Protein AF-A0A9D2CZZ1-F1 (afdb_monomer_lite)

Secondary structure (DSSP, 8-state):
-------PPPHHHHHHGGG--HHHHHHS-HHHHHHHHHHHSTT--HHHHHHHHHHHHHHTT--HHHHHHHHT---TT-TTTTTT----HHHHHHHHHT---

Structure (mmCIF, N/CA/C/O backbone):
data_AF-A0A9D2CZZ1-F1
#
_entry.id   AF-A0A9D2CZZ1-F1
#
loop_
_atom_site.group_PDB
_atom_site.id
_atom_site.type_symbol
_atom_site.label_atom_id
_atom_site.label_alt_id
_atom_site.label_comp_id
_atom_site.label_asym_id
_atom_site.label_entity_id
_atom_site.label_seq_id
_atom_site.pdbx_PDB_ins_code
_atom_site.Cartn_x
_atom_site.Cartn_y
_atom_site.Cartn_z
_atom_site.occupancy
_atom_site.B_iso_or_equiv
_atom_site.auth_seq_id
_atom_site.auth_comp_id
_atom_site.auth_asym_id
_atom_site.auth_atom_id
_atom_site.pdbx_PDB_model_num
ATOM 1 N N . ASN A 1 1 ? 9.027 21.534 1.712 1.00 51.69 1 ASN A N 1
ATOM 2 C CA . ASN A 1 1 ? 8.503 20.679 2.800 1.00 51.69 1 ASN A CA 1
ATOM 3 C C . ASN A 1 1 ? 8.225 19.284 2.275 1.00 51.69 1 ASN A C 1
ATOM 5 O O . ASN A 1 1 ? 7.375 19.135 1.408 1.00 51.69 1 ASN A O 1
ATOM 9 N N . VAL A 1 2 ? 8.968 18.278 2.741 1.00 65.06 2 VAL A N 1
ATOM 10 C CA . VAL A 1 2 ? 8.693 16.868 2.421 1.00 65.06 2 VAL A CA 1
ATOM 11 C C . VAL A 1 2 ? 7.551 16.401 3.321 1.00 65.06 2 VAL A C 1
ATOM 13 O O . VAL A 1 2 ? 7.676 16.451 4.540 1.00 65.06 2 VAL A O 1
ATOM 16 N N . VAL A 1 3 ? 6.432 15.976 2.733 1.00 69.19 3 VAL A N 1
ATOM 17 C CA . VAL A 1 3 ? 5.307 15.409 3.490 1.00 69.19 3 VAL A CA 1
ATOM 18 C C . VAL A 1 3 ? 5.535 13.909 3.627 1.00 69.19 3 VAL A C 1
ATOM 20 O O . VAL A 1 3 ? 5.385 13.164 2.656 1.00 69.19 3 VAL A O 1
ATOM 23 N N . LEU A 1 4 ? 5.913 13.471 4.828 1.00 74.06 4 LEU A N 1
ATOM 24 C CA . LEU A 1 4 ? 6.014 12.051 5.151 1.00 74.06 4 LEU A CA 1
ATOM 25 C C . LEU A 1 4 ? 4.611 11.449 5.248 1.00 74.06 4 LEU A C 1
ATOM 27 O O . LEU A 1 4 ? 3.725 12.012 5.886 1.00 74.06 4 LEU A O 1
ATOM 31 N N . ARG A 1 5 ? 4.418 10.294 4.612 1.00 78.06 5 ARG A N 1
ATOM 32 C CA . ARG A 1 5 ? 3.177 9.516 4.670 1.00 78.06 5 ARG A CA 1
ATOM 33 C C . ARG A 1 5 ? 3.491 8.115 5.164 1.00 78.06 5 ARG A C 1
ATOM 35 O O . ARG A 1 5 ? 4.567 7.589 4.884 1.00 78.06 5 ARG A O 1
ATOM 42 N N . LYS A 1 6 ? 2.548 7.528 5.891 1.00 84.38 6 LYS A N 1
ATOM 43 C CA . LYS A 1 6 ? 2.636 6.166 6.415 1.00 84.38 6 LYS A CA 1
ATOM 44 C C . LYS A 1 6 ? 1.426 5.375 5.932 1.00 84.38 6 LYS A C 1
ATOM 46 O O . LYS A 1 6 ? 0.335 5.927 5.826 1.00 84.38 6 LYS A O 1
ATOM 51 N N . ILE A 1 7 ? 1.646 4.104 5.620 1.00 90.56 7 ILE A N 1
ATOM 52 C CA . ILE A 1 7 ? 0.609 3.151 5.223 1.00 90.56 7 ILE A CA 1
ATOM 53 C C . ILE A 1 7 ? 0.895 1.862 6.000 1.00 90.56 7 ILE A C 1
ATOM 55 O O . ILE A 1 7 ? 2.021 1.364 5.908 1.00 90.56 7 ILE A O 1
ATOM 59 N N . PRO A 1 8 ? -0.059 1.327 6.778 1.00 93.31 8 PRO A N 1
ATOM 60 C CA . PRO A 1 8 ? 0.135 0.056 7.465 1.00 93.31 8 PRO A CA 1
ATOM 61 C C . PRO A 1 8 ? 0.245 -1.110 6.473 1.00 93.31 8 PRO A C 1
ATOM 63 O O . PRO A 1 8 ? -0.378 -1.100 5.409 1.00 93.31 8 PRO A O 1
ATOM 66 N N . PHE A 1 9 ? 1.001 -2.151 6.829 1.00 94.50 9 PHE A N 1
ATOM 67 C CA . PHE A 1 9 ? 1.009 -3.382 6.039 1.00 94.50 9 PHE A CA 1
ATOM 68 C C . PHE A 1 9 ? -0.306 -4.142 6.208 1.00 94.50 9 PHE A C 1
ATOM 70 O O . PHE A 1 9 ? -0.646 -4.588 7.303 1.00 94.50 9 PHE A O 1
ATOM 77 N N . THR A 1 10 ? -1.015 -4.334 5.099 1.00 96.69 10 THR A N 1
ATOM 78 C CA . THR A 1 10 ? -2.252 -5.117 5.046 1.00 96.69 10 THR A CA 1
ATOM 79 C C . THR A 1 10 ? -1.974 -6.621 5.150 1.00 96.69 10 THR A C 1
ATOM 81 O O . THR A 1 10 ? -0.857 -7.060 4.846 1.00 96.69 10 THR A O 1
ATOM 84 N N . PRO A 1 11 ? -2.981 -7.453 5.481 1.00 96.88 11 PRO A N 1
ATOM 85 C CA . PRO A 1 11 ? -2.860 -8.911 5.428 1.00 96.88 11 PRO A CA 1
ATOM 86 C C . PRO A 1 11 ? -2.313 -9.435 4.095 1.00 96.88 11 PRO A C 1
ATOM 88 O O . PRO A 1 11 ? -1.514 -10.366 4.081 1.00 96.88 11 PRO A O 1
ATOM 91 N N . GLN 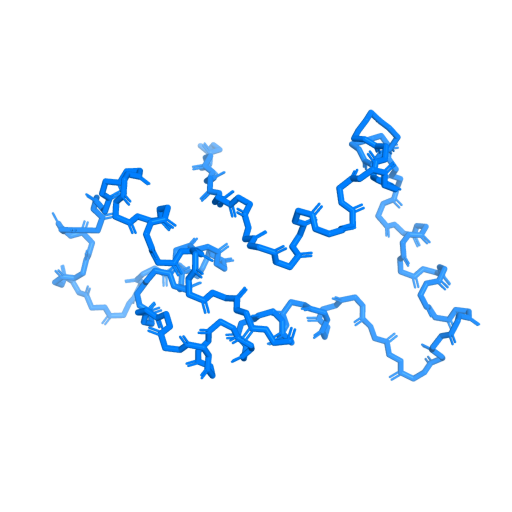A 1 12 ? -2.680 -8.810 2.971 1.00 94.62 12 GLN A N 1
ATOM 92 C CA . GLN A 1 12 ? -2.177 -9.208 1.652 1.00 94.62 12 GLN A CA 1
ATOM 93 C C . GLN A 1 12 ? -0.690 -8.918 1.467 1.00 94.62 12 GLN A C 1
ATOM 95 O O . GLN A 1 12 ? 0.032 -9.763 0.944 1.00 94.62 12 GLN A O 1
ATOM 100 N N . VAL A 1 13 ? -0.200 -7.766 1.939 1.00 94.12 13 VAL A N 1
ATOM 101 C CA . VAL A 1 13 ? 1.240 -7.475 1.884 1.00 94.12 13 VAL A CA 1
ATOM 102 C C . VAL A 1 13 ? 2.015 -8.417 2.803 1.00 94.12 13 VAL A C 1
ATOM 104 O O . VAL A 1 13 ? 3.072 -8.902 2.411 1.00 94.12 13 VAL A O 1
ATOM 107 N N . LYS A 1 14 ? 1.475 -8.754 3.983 1.00 95.00 14 LYS A N 1
ATOM 108 C CA . LYS A 1 14 ? 2.112 -9.704 4.914 1.00 95.00 14 LYS A CA 1
ATOM 109 C C . LYS A 1 14 ? 2.399 -11.065 4.254 1.00 95.00 14 LYS A C 1
ATOM 111 O O . LYS A 1 14 ? 3.450 -11.638 4.519 1.00 95.00 14 LYS A O 1
ATOM 116 N N . LYS A 1 15 ? 1.536 -11.546 3.345 1.00 94.81 15 LYS A N 1
ATOM 117 C CA . LYS A 1 15 ? 1.748 -12.803 2.590 1.00 94.81 15 LYS A CA 1
ATOM 118 C C . LYS A 1 15 ? 2.973 -12.764 1.672 1.00 94.81 15 LYS A C 1
ATOM 120 O O . LYS A 1 15 ? 3.590 -13.799 1.440 1.00 94.81 15 LYS A O 1
ATOM 125 N N . VAL A 1 16 ? 3.308 -11.591 1.134 1.00 93.50 16 VAL A N 1
ATOM 126 C CA . VAL A 1 16 ? 4.431 -11.420 0.197 1.00 93.50 16 VAL A CA 1
ATOM 127 C C . VAL A 1 16 ? 5.666 -10.790 0.838 1.00 93.50 16 VAL A C 1
ATOM 129 O O . VAL A 1 16 ? 6.718 -10.742 0.208 1.00 93.50 16 VAL A O 1
ATOM 132 N N . LEU A 1 17 ? 5.562 -10.346 2.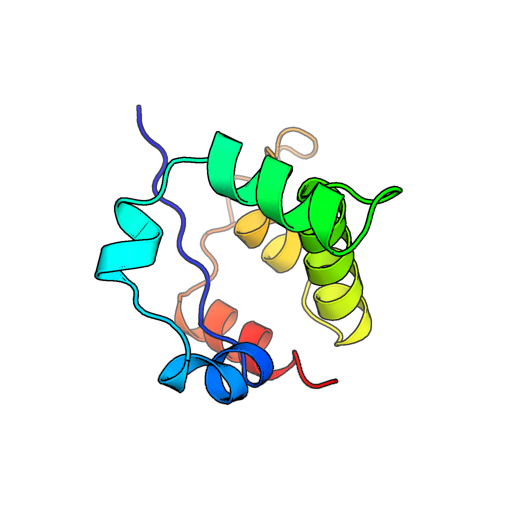093 1.00 93.88 17 LEU A N 1
ATOM 133 C CA . LEU A 1 17 ? 6.626 -9.684 2.845 1.00 93.88 17 LEU A CA 1
ATOM 134 C C . LEU A 1 17 ? 7.959 -10.457 2.852 1.00 93.88 17 LEU A C 1
ATOM 136 O O . LEU A 1 17 ? 8.985 -9.808 2.655 1.00 93.88 17 LEU A O 1
ATOM 140 N N . PRO A 1 18 ? 7.988 -11.804 2.977 1.00 95.56 18 PRO A N 1
ATOM 141 C CA . PRO A 1 18 ? 9.242 -12.562 2.924 1.00 95.56 18 PRO A CA 1
ATOM 142 C C . PRO A 1 18 ? 9.991 -12.459 1.587 1.00 95.56 18 PRO A C 1
ATOM 144 O O . PRO A 1 18 ? 11.182 -12.745 1.531 1.00 95.56 18 PRO A O 1
ATOM 147 N N . PHE A 1 19 ? 9.310 -12.060 0.509 1.00 94.62 19 P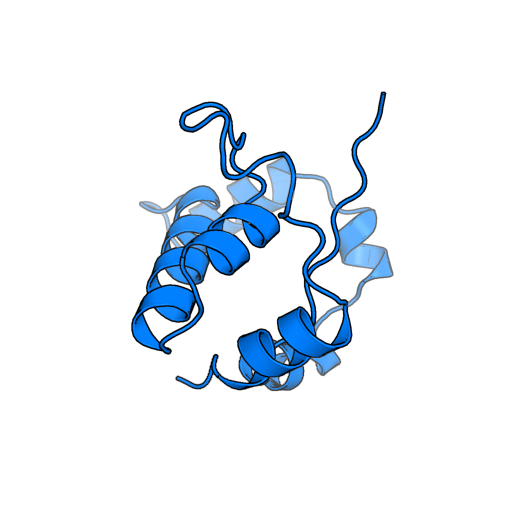HE A N 1
ATOM 148 C CA . PHE A 1 19 ? 9.901 -11.907 -0.823 1.00 94.62 19 PHE A CA 1
ATOM 149 C C . PHE A 1 19 ? 10.353 -10.470 -1.116 1.00 94.62 19 PHE A C 1
ATOM 151 O O . PHE A 1 19 ? 10.869 -10.199 -2.203 1.00 94.62 19 PHE A O 1
ATOM 158 N N . ILE A 1 20 ? 10.144 -9.534 -0.184 1.00 93.56 20 ILE A N 1
ATOM 159 C CA . ILE A 1 20 ? 10.489 -8.124 -0.360 1.00 93.56 20 ILE A CA 1
ATOM 160 C C . ILE A 1 20 ? 11.844 -7.848 0.289 1.00 93.56 20 ILE A C 1
ATOM 162 O O . ILE A 1 20 ? 11.981 -7.823 1.509 1.00 93.56 20 ILE A O 1
ATOM 166 N N . ASP A 1 21 ? 12.837 -7.554 -0.545 1.00 95.50 21 ASP A N 1
ATOM 167 C CA . ASP A 1 21 ? 14.098 -6.957 -0.109 1.00 95.50 21 ASP A CA 1
ATOM 168 C C . ASP A 1 21 ? 13.946 -5.428 -0.080 1.00 95.50 21 ASP A C 1
ATOM 170 O O . ASP A 1 21 ? 13.965 -4.763 -1.122 1.00 95.50 21 ASP A O 1
ATOM 174 N N . PHE A 1 22 ? 13.746 -4.871 1.117 1.00 93.25 22 PHE A N 1
ATOM 175 C CA . PHE A 1 22 ? 13.517 -3.437 1.309 1.00 93.25 22 PHE A CA 1
ATOM 176 C C . PHE A 1 22 ? 14.739 -2.578 0.981 1.00 93.25 22 PHE A C 1
ATOM 178 O O . PHE A 1 22 ? 14.579 -1.489 0.424 1.00 93.25 22 PHE A O 1
ATOM 185 N N . GLU A 1 23 ? 15.946 -3.065 1.272 1.00 94.94 23 GLU A N 1
ATOM 186 C CA . GLU A 1 23 ? 17.178 -2.343 0.955 1.00 94.94 23 GLU A CA 1
ATOM 187 C C . GLU A 1 23 ? 17.351 -2.251 -0.557 1.00 94.94 23 GLU A C 1
ATOM 189 O O . GLU A 1 23 ? 17.574 -1.171 -1.113 1.00 94.94 23 GLU A O 1
ATOM 194 N N . LYS A 1 24 ? 17.139 -3.359 -1.266 1.00 94.00 24 LYS A N 1
ATOM 195 C CA . LYS A 1 24 ? 17.171 -3.352 -2.726 1.00 94.00 24 LYS A CA 1
ATOM 196 C C . LYS A 1 24 ? 16.045 -2.511 -3.316 1.00 94.00 24 LYS A C 1
ATOM 198 O O . LYS A 1 24 ? 16.292 -1.758 -4.258 1.00 94.00 24 LYS A O 1
ATOM 203 N N . ALA A 1 25 ? 14.831 -2.588 -2.772 1.00 91.94 25 ALA A N 1
ATOM 204 C CA . ALA A 1 25 ? 13.693 -1.802 -3.244 1.00 91.94 25 ALA A CA 1
ATOM 205 C C . ALA A 1 25 ? 13.959 -0.292 -3.138 1.00 91.94 25 ALA A C 1
ATOM 207 O O . ALA A 1 25 ? 13.727 0.436 -4.103 1.00 91.94 25 ALA A O 1
ATOM 208 N N . LYS A 1 26 ? 14.515 0.170 -2.011 1.00 91.62 26 LYS A N 1
ATOM 209 C CA . LYS A 1 26 ? 14.849 1.583 -1.774 1.00 91.62 26 LYS A CA 1
ATOM 210 C C . LYS A 1 26 ? 15.897 2.119 -2.752 1.00 91.62 26 LYS A C 1
ATOM 212 O O . LYS A 1 26 ? 15.820 3.275 -3.155 1.00 91.62 26 LYS A O 1
ATOM 217 N N . ASN A 1 27 ? 16.852 1.278 -3.144 1.00 94.12 27 ASN A N 1
ATOM 218 C CA . ASN A 1 27 ? 17.959 1.649 -4.028 1.00 94.12 27 ASN A CA 1
ATOM 219 C C . ASN A 1 27 ? 17.688 1.350 -5.518 1.00 94.12 27 ASN A C 1
ATOM 221 O O . ASN A 1 2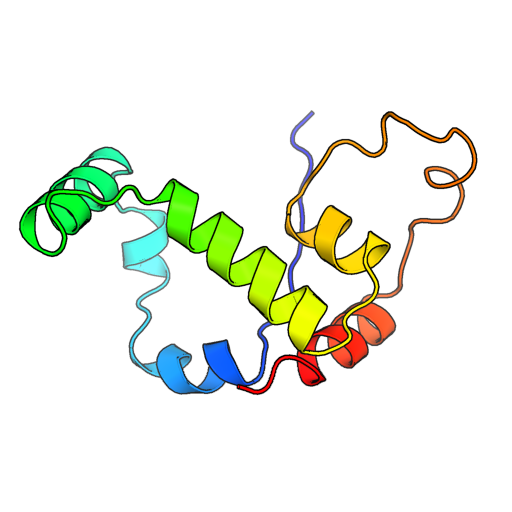7 ? 18.536 1.610 -6.372 1.00 94.12 27 ASN A O 1
ATOM 225 N N . THR A 1 28 ? 16.522 0.794 -5.862 1.00 93.81 28 THR A N 1
ATOM 226 C CA . THR A 1 28 ? 16.189 0.436 -7.246 1.00 93.81 28 THR A CA 1
ATOM 227 C C . THR A 1 28 ? 15.807 1.670 -8.066 1.00 93.81 28 THR A C 1
ATOM 229 O O . THR A 1 28 ? 14.956 2.466 -7.677 1.00 93.81 28 THR A O 1
ATOM 232 N N . ASN A 1 29 ? 16.378 1.795 -9.268 1.00 93.12 29 ASN A N 1
ATOM 233 C CA . ASN A 1 29 ? 15.997 2.836 -10.221 1.00 93.12 29 ASN A CA 1
ATOM 234 C C . ASN A 1 29 ? 14.547 2.637 -10.712 1.00 93.12 29 ASN A C 1
ATOM 236 O O . ASN A 1 29 ? 14.190 1.572 -11.221 1.00 93.12 29 ASN A O 1
ATOM 240 N N . LEU A 1 30 ? 13.722 3.684 -10.625 1.00 89.12 30 LEU A N 1
ATOM 241 C CA . LEU A 1 30 ? 12.314 3.663 -11.041 1.00 89.12 30 LEU A CA 1
ATOM 242 C C . LEU A 1 30 ? 12.120 3.285 -12.522 1.00 89.12 30 LEU A C 1
ATOM 244 O O . LEU A 1 30 ? 11.168 2.578 -12.862 1.00 89.12 30 LEU A O 1
ATOM 248 N N . ASN A 1 31 ? 13.045 3.674 -13.404 1.00 92.12 31 ASN A N 1
ATOM 249 C CA . ASN A 1 31 ? 12.997 3.302 -14.821 1.00 92.12 31 ASN A CA 1
ATOM 250 C C . ASN A 1 31 ? 13.140 1.787 -15.012 1.00 92.12 31 ASN A C 1
ATOM 252 O O . ASN A 1 31 ? 12.525 1.215 -15.917 1.00 92.12 31 ASN A O 1
ATOM 256 N N . THR A 1 32 ? 13.898 1.119 -14.138 1.00 92.94 32 THR A N 1
ATOM 257 C CA . THR A 1 32 ? 14.046 -0.340 -14.150 1.00 92.94 32 THR A CA 1
ATOM 258 C C . THR A 1 32 ? 12.726 -1.026 -13.822 1.00 92.94 32 THR A C 1
ATOM 260 O O . THR A 1 32 ? 12.392 -2.010 -14.480 1.00 92.94 32 THR A O 1
ATOM 263 N N . ILE A 1 33 ? 11.946 -0.494 -12.874 1.00 91.81 33 ILE A N 1
ATOM 264 C CA . ILE A 1 33 ? 10.622 -1.030 -12.517 1.00 91.81 33 ILE A CA 1
ATOM 265 C C . ILE A 1 33 ? 9.683 -0.948 -13.724 1.00 91.81 33 ILE A C 1
ATOM 267 O O . ILE A 1 33 ? 9.109 -1.957 -14.128 1.00 91.81 33 ILE A O 1
ATOM 271 N N . SER A 1 34 ? 9.587 0.229 -14.353 1.00 91.62 34 SER A N 1
ATOM 272 C CA . SER A 1 34 ? 8.745 0.437 -15.540 1.00 91.62 34 SER A CA 1
ATOM 273 C C . SER A 1 34 ? 9.159 -0.467 -16.707 1.00 91.62 34 SER A C 1
ATOM 275 O O . SER A 1 34 ? 8.327 -1.148 -17.306 1.00 91.62 34 SER A O 1
ATOM 277 N N . THR A 1 35 ? 10.462 -0.551 -16.985 1.00 94.38 35 THR A N 1
ATOM 278 C CA . THR A 1 35 ? 10.996 -1.377 -18.078 1.00 94.38 35 THR A CA 1
ATOM 279 C C . THR A 1 35 ? 10.781 -2.867 -17.821 1.00 94.38 35 THR A C 1
ATOM 281 O O . THR A 1 35 ? 10.413 -3.603 -18.735 1.00 94.38 35 THR A O 1
ATOM 284 N N . ARG A 1 36 ? 10.991 -3.341 -16.585 1.00 94.19 36 ARG A N 1
ATOM 285 C CA . ARG A 1 36 ? 10.725 -4.739 -16.223 1.00 94.19 36 ARG A CA 1
ATOM 286 C C . ARG A 1 36 ? 9.246 -5.073 -16.313 1.00 94.19 36 ARG A C 1
ATOM 288 O O . ARG A 1 36 ? 8.927 -6.123 -16.859 1.00 94.19 36 ARG A O 1
ATOM 295 N N . MET A 1 37 ? 8.368 -4.184 -15.852 1.00 94.38 37 MET A N 1
ATOM 296 C CA . MET A 1 37 ? 6.928 -4.391 -15.964 1.00 94.38 37 MET A CA 1
ATOM 297 C C . MET A 1 37 ? 6.491 -4.490 -17.425 1.00 94.38 37 MET A C 1
ATOM 299 O O . MET A 1 37 ? 5.844 -5.469 -17.761 1.00 94.38 37 MET A O 1
ATOM 303 N N . LYS A 1 38 ? 6.939 -3.590 -18.311 1.00 94.25 38 LYS A N 1
ATOM 304 C CA . LYS A 1 38 ? 6.654 -3.680 -19.756 1.00 94.25 38 LYS A CA 1
ATOM 305 C C . LYS A 1 38 ? 7.148 -4.980 -20.396 1.00 94.25 38 LYS A C 1
ATOM 307 O O . LYS A 1 38 ? 6.531 -5.489 -21.317 1.00 94.25 38 LYS A O 1
ATOM 312 N N . ARG A 1 39 ? 8.262 -5.548 -19.929 1.00 95.31 39 ARG A N 1
ATOM 313 C CA . ARG A 1 39 ? 8.746 -6.842 -20.450 1.00 95.31 39 ARG A CA 1
ATOM 314 C C . ARG A 1 39 ? 7.856 -8.017 -20.039 1.00 95.31 39 ARG A C 1
ATOM 316 O O . ARG A 1 39 ? 7.771 -8.979 -20.788 1.00 95.31 39 ARG A O 1
ATOM 323 N N . LEU A 1 40 ? 7.249 -7.958 -18.854 1.00 95.12 40 LEU A N 1
ATOM 324 C CA . LEU A 1 40 ? 6.374 -9.015 -18.330 1.00 95.12 40 LEU A CA 1
ATOM 325 C C . LEU A 1 40 ? 4.910 -8.824 -18.759 1.00 95.12 40 LEU A C 1
ATOM 327 O O . LEU A 1 40 ? 4.195 -9.796 -18.963 1.00 95.12 40 LEU A O 1
ATOM 331 N N . LEU A 1 41 ? 4.479 -7.568 -18.878 1.00 94.94 41 LEU A N 1
ATOM 332 C CA . LEU A 1 41 ? 3.123 -7.112 -19.168 1.00 94.94 41 LEU A CA 1
ATOM 333 C C . LEU A 1 41 ? 3.205 -5.937 -20.170 1.00 94.94 41 LEU A C 1
ATOM 335 O O . LEU A 1 41 ? 3.176 -4.778 -19.748 1.00 94.94 41 LEU A O 1
ATOM 339 N N . PRO A 1 42 ? 3.343 -6.208 -21.483 1.00 94.06 42 PRO A N 1
ATOM 340 C CA . PRO A 1 42 ? 3.636 -5.193 -22.508 1.00 94.06 42 PRO A CA 1
ATOM 341 C C . PRO A 1 42 ? 2.674 -4.006 -22.541 1.00 94.06 42 PRO A C 1
ATOM 343 O O . PRO A 1 42 ? 3.111 -2.860 -22.623 1.00 94.06 42 PRO A O 1
ATOM 346 N N . GLU A 1 43 ? 1.384 -4.286 -22.372 1.00 94.81 43 GLU A N 1
ATOM 347 C CA . GLU A 1 43 ? 0.303 -3.298 -22.457 1.00 94.81 43 GLU A CA 1
ATOM 348 C C . GLU A 1 43 ? -0.025 -2.634 -21.112 1.00 94.81 43 GLU A C 1
ATOM 350 O O . GLU A 1 43 ? -1.083 -2.026 -20.965 1.00 94.81 43 GLU A O 1
ATOM 355 N N . ARG A 1 44 ? 0.823 -2.807 -20.087 1.00 93.50 44 ARG A N 1
ATOM 356 C CA . ARG A 1 44 ? 0.536 -2.351 -18.720 1.00 93.50 44 ARG A CA 1
ATOM 357 C C . ARG A 1 44 ? 1.608 -1.429 -18.164 1.00 93.50 44 ARG A C 1
ATOM 359 O O . ARG A 1 44 ? 2.798 -1.535 -18.470 1.00 93.50 44 ARG A O 1
ATOM 366 N N . HIS A 1 45 ? 1.185 -0.549 -17.262 1.00 91.12 45 HIS A N 1
ATOM 367 C CA . HIS A 1 45 ? 2.044 0.430 -16.606 1.00 91.12 45 HIS A CA 1
ATOM 368 C C . HIS A 1 45 ? 2.008 0.325 -15.076 1.00 91.12 45 HIS A C 1
ATOM 370 O O . HIS A 1 45 ? 0.961 0.026 -14.501 1.00 91.12 45 HIS A O 1
ATOM 376 N N . PRO A 1 46 ? 3.110 0.669 -14.373 1.00 91.75 46 PRO A N 1
ATOM 377 C CA . PRO A 1 46 ? 3.154 0.622 -12.906 1.00 91.75 46 PRO A CA 1
ATOM 378 C C . PRO A 1 46 ? 2.044 1.417 -12.208 1.00 91.75 46 PRO A C 1
ATOM 380 O O . PRO A 1 46 ? 1.602 1.037 -11.127 1.00 91.75 46 PRO A O 1
ATOM 383 N N . HIS A 1 47 ? 1.554 2.495 -12.828 1.00 90.81 47 HIS A N 1
ATOM 384 C CA . HIS A 1 47 ? 0.451 3.294 -12.292 1.00 90.81 47 HIS A CA 1
ATOM 385 C C . HIS A 1 47 ? -0.851 2.487 -12.113 1.00 90.81 47 HIS A C 1
ATOM 387 O O . HIS A 1 47 ? -1.627 2.747 -11.196 1.00 90.81 47 HIS A O 1
ATOM 393 N N . GLU A 1 48 ? -1.079 1.454 -12.924 1.00 93.19 48 GLU A N 1
ATOM 394 C CA . GLU A 1 48 ? -2.255 0.585 -12.799 1.00 93.19 48 GLU A CA 1
ATOM 395 C C . GLU A 1 48 ? -2.228 -0.263 -11.523 1.00 93.19 48 GLU A C 1
ATOM 397 O O . GLU A 1 48 ? -3.281 -0.571 -10.963 1.00 93.19 48 GLU A O 1
ATOM 402 N N . LEU A 1 49 ? -1.039 -0.582 -10.998 1.00 93.12 49 LEU A N 1
ATOM 403 C CA . LEU A 1 49 ? -0.907 -1.278 -9.714 1.00 93.12 49 LEU A CA 1
ATOM 404 C C . LEU A 1 49 ? -1.453 -0.417 -8.571 1.00 93.12 49 LEU A C 1
ATOM 406 O O . LEU A 1 49 ? -2.123 -0.919 -7.671 1.00 93.12 49 LEU A O 1
ATOM 410 N N . ARG A 1 50 ? -1.233 0.900 -8.639 1.00 92.56 50 ARG A N 1
ATOM 411 C CA . ARG A 1 50 ? -1.791 1.859 -7.681 1.00 92.56 50 ARG A CA 1
ATOM 412 C C . ARG A 1 50 ? -3.315 1.945 -7.788 1.00 92.56 50 ARG A C 1
ATOM 414 O O . ARG A 1 50 ? -3.981 1.960 -6.756 1.00 92.56 50 ARG A O 1
ATOM 421 N N . HIS A 1 51 ? -3.872 1.977 -9.000 1.00 94.06 51 HIS A N 1
ATOM 422 C CA . HIS A 1 51 ? -5.328 1.919 -9.185 1.00 94.06 51 HIS A CA 1
ATOM 423 C C . HIS A 1 51 ? -5.917 0.637 -8.609 1.00 94.06 51 HIS A C 1
ATOM 425 O O . HIS A 1 51 ? -6.889 0.693 -7.864 1.00 94.06 51 HIS A O 1
ATOM 431 N N . THR A 1 52 ? -5.280 -0.497 -8.894 1.00 94.81 52 THR A N 1
ATOM 432 C CA . THR A 1 52 ? -5.690 -1.800 -8.371 1.00 94.81 52 THR A CA 1
ATOM 433 C C . THR A 1 52 ? -5.677 -1.800 -6.846 1.00 94.81 52 THR A C 1
ATOM 435 O O . THR A 1 52 ? -6.661 -2.196 -6.236 1.00 94.81 52 THR A O 1
ATOM 438 N N . PHE A 1 53 ? -4.614 -1.289 -6.218 1.00 95.06 53 PHE A N 1
ATOM 439 C CA . PHE A 1 53 ? -4.544 -1.146 -4.763 1.00 95.06 53 PHE A CA 1
ATOM 440 C C . PHE A 1 53 ? -5.714 -0.321 -4.206 1.00 95.06 53 PHE A C 1
ATOM 442 O O . PHE A 1 53 ? -6.406 -0.777 -3.300 1.00 95.06 53 PHE A O 1
ATOM 449 N N . ILE A 1 54 ? -5.984 0.853 -4.786 1.00 95.06 54 ILE A N 1
ATOM 450 C CA . ILE A 1 54 ? -7.088 1.731 -4.367 1.00 95.06 54 ILE A CA 1
ATOM 451 C C . ILE A 1 54 ? -8.442 1.022 -4.499 1.00 95.06 54 ILE A C 1
ATOM 453 O O . ILE A 1 54 ? -9.235 1.052 -3.557 1.00 95.06 54 ILE A O 1
ATOM 457 N N . SER A 1 55 ? -8.708 0.384 -5.641 1.00 96.25 55 SER A N 1
ATOM 458 C CA . SER A 1 55 ? -9.960 -0.340 -5.878 1.00 96.25 55 SER A CA 1
ATOM 459 C C . SER A 1 55 ? -10.122 -1.498 -4.900 1.00 96.25 55 SER A C 1
ATOM 461 O O . SER A 1 55 ? -11.157 -1.587 -4.251 1.00 96.25 55 SER A O 1
ATOM 463 N N . ARG A 1 56 ? -9.078 -2.312 -4.689 1.00 97.50 56 ARG A N 1
ATOM 464 C CA . ARG A 1 56 ? -9.111 -3.425 -3.728 1.00 97.50 56 ARG A CA 1
ATOM 465 C C . ARG A 1 56 ? -9.361 -2.957 -2.300 1.00 97.50 56 ARG A C 1
ATOM 467 O O . ARG A 1 56 ? -10.159 -3.575 -1.605 1.00 97.50 56 ARG A O 1
ATOM 474 N N . CYS A 1 57 ? -8.741 -1.863 -1.857 1.00 96.69 57 CYS A N 1
ATOM 475 C CA . CYS A 1 57 ? -9.030 -1.310 -0.532 1.00 96.69 57 CYS A CA 1
ATOM 476 C C . CYS A 1 57 ? -10.501 -0.892 -0.401 1.00 96.69 57 CYS A C 1
ATOM 478 O O . CYS A 1 57 ? -11.135 -1.207 0.603 1.00 96.69 57 CYS A O 1
ATOM 480 N N . LYS A 1 58 ? -11.063 -0.230 -1.419 1.00 95.69 58 LYS A N 1
ATOM 481 C CA . LYS A 1 58 ? -12.482 0.157 -1.423 1.00 95.69 58 LYS A CA 1
ATOM 482 C C . LYS A 1 58 ? -13.418 -1.053 -1.448 1.00 95.69 58 LYS A C 1
ATOM 484 O O . LYS A 1 58 ? -14.368 -1.087 -0.676 1.00 95.69 58 LYS A O 1
ATOM 489 N N . GLU A 1 59 ? -13.129 -2.051 -2.281 1.00 97.44 59 GLU A N 1
ATOM 490 C CA . GLU A 1 59 ? -13.876 -3.317 -2.353 1.00 97.44 59 GLU A CA 1
ATOM 491 C C . GLU A 1 59 ? -13.863 -4.066 -1.012 1.00 97.44 59 GLU A C 1
ATOM 493 O O . GLU A 1 59 ? -14.861 -4.670 -0.635 1.00 97.44 59 GLU A O 1
ATOM 498 N N . CYS A 1 60 ? -12.766 -3.969 -0.255 1.00 97.69 60 CYS A N 1
ATOM 499 C CA . CYS A 1 60 ? -12.641 -4.535 1.089 1.00 97.69 60 CYS A CA 1
ATOM 500 C C . CYS A 1 60 ? -13.305 -3.682 2.194 1.00 97.69 60 CYS A C 1
ATOM 502 O O . CYS A 1 60 ? -13.169 -3.994 3.375 1.00 97.69 60 CYS A O 1
ATOM 504 N N . GLY A 1 61 ? -13.992 -2.586 1.855 1.00 96.56 61 GLY A N 1
ATOM 505 C CA . GLY A 1 61 ? -14.707 -1.754 2.829 1.00 96.56 61 GLY A CA 1
ATOM 506 C C . GLY A 1 61 ? -13.818 -0.830 3.670 1.00 96.56 61 GLY A C 1
ATOM 507 O O . GLY A 1 61 ? -14.200 -0.445 4.782 1.00 96.56 61 GLY A O 1
ATOM 508 N N . VAL A 1 62 ? -12.632 -0.474 3.168 1.00 96.12 62 VAL A N 1
ATOM 509 C CA . VAL A 1 62 ? -11.796 0.572 3.774 1.00 96.12 62 VAL A CA 1
ATOM 510 C C . VAL A 1 62 ? -12.438 1.942 3.547 1.00 96.12 62 VAL A C 1
ATOM 512 O O . VAL A 1 62 ? -12.874 2.250 2.434 1.00 96.12 62 VAL A O 1
ATOM 515 N N . ALA A 1 63 ? -12.464 2.785 4.582 1.00 93.56 63 ALA A N 1
ATOM 516 C CA . ALA A 1 63 ? -12.985 4.148 4.488 1.00 93.56 63 ALA A CA 1
ATOM 517 C C . ALA A 1 63 ? -12.303 4.943 3.355 1.00 93.56 63 ALA A C 1
ATOM 519 O O . ALA A 1 63 ? -11.074 4.949 3.228 1.00 93.56 63 ALA A O 1
ATOM 520 N N . SER A 1 64 ? -13.087 5.641 2.527 1.00 90.19 64 SER A N 1
ATOM 521 C CA . SER A 1 64 ? -12.573 6.327 1.326 1.00 90.19 64 SER A CA 1
ATOM 522 C C . SER A 1 64 ? -11.569 7.436 1.655 1.00 90.19 64 SER A C 1
ATOM 524 O O . SER A 1 64 ? -10.636 7.690 0.886 1.00 90.19 64 SER A O 1
ATOM 526 N N . GLU A 1 65 ? -11.726 8.067 2.8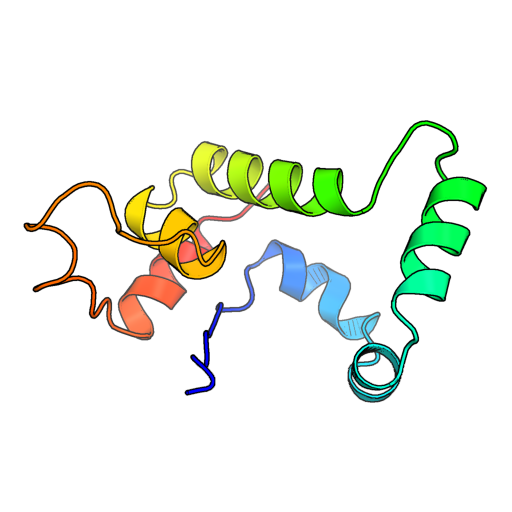12 1.00 87.88 65 GLU A N 1
ATOM 527 C CA . GLU A 1 65 ? -10.833 9.071 3.375 1.00 87.88 65 GLU A CA 1
ATOM 528 C C . GLU A 1 65 ? -9.473 8.452 3.720 1.00 87.88 65 GLU A C 1
ATOM 530 O O . GLU A 1 65 ? -8.433 8.998 3.352 1.00 87.88 65 GLU A O 1
ATOM 535 N N . VAL A 1 66 ? -9.470 7.265 4.335 1.00 90.94 66 VAL A N 1
ATOM 536 C CA . VAL A 1 66 ? -8.250 6.511 4.663 1.00 90.94 66 VAL A CA 1
ATOM 537 C C . VAL A 1 66 ? -7.539 6.043 3.396 1.00 90.94 66 VAL A C 1
ATOM 539 O O . VAL A 1 66 ? -6.335 6.258 3.253 1.00 90.94 66 VAL A O 1
ATOM 542 N N . VAL A 1 67 ? -8.281 5.512 2.417 1.00 91.94 67 VAL A N 1
ATOM 543 C CA . VAL A 1 67 ? -7.728 5.172 1.094 1.00 91.94 67 VAL A CA 1
ATOM 544 C C . VAL A 1 67 ? -7.092 6.398 0.432 1.00 91.94 67 VAL A C 1
ATOM 546 O O . VAL A 1 67 ? -6.021 6.289 -0.164 1.00 91.94 67 VAL A O 1
ATOM 549 N N . SER A 1 68 ? -7.710 7.576 0.545 1.00 88.38 68 SER A N 1
ATOM 550 C CA . SER A 1 68 ? -7.180 8.819 -0.032 1.00 88.38 68 SER A CA 1
ATOM 551 C C . SER A 1 68 ? -5.904 9.292 0.665 1.00 88.38 68 SER A C 1
ATOM 553 O O . SER A 1 68 ? -4.980 9.746 -0.016 1.00 88.38 68 SER A O 1
ATOM 555 N N . ILE A 1 69 ? -5.810 9.126 1.989 1.00 87.75 69 ILE A N 1
ATOM 556 C CA . ILE A 1 69 ? -4.593 9.393 2.768 1.00 87.75 69 ILE A CA 1
ATOM 557 C C . ILE A 1 69 ? -3.458 8.463 2.328 1.00 87.75 69 ILE A C 1
ATOM 559 O O . ILE A 1 69 ? -2.363 8.948 2.033 1.00 87.75 69 ILE A O 1
ATOM 563 N N . TRP A 1 70 ? -3.715 7.156 2.207 1.00 90.69 70 TRP A N 1
ATOM 564 C CA . TRP A 1 70 ? -2.713 6.182 1.756 1.00 90.69 70 TRP A CA 1
ATOM 565 C C . TRP A 1 70 ? -2.293 6.401 0.306 1.00 90.69 70 TRP A C 1
ATOM 567 O O . TRP A 1 70 ? -1.112 6.332 -0.027 1.00 90.69 70 TRP A O 1
ATOM 577 N N . ALA A 1 71 ? -3.244 6.731 -0.565 1.00 88.81 71 ALA A N 1
ATOM 578 C CA . ALA A 1 71 ? -2.945 7.146 -1.923 1.00 88.81 71 ALA A CA 1
ATOM 579 C C . ALA A 1 71 ? -2.126 8.454 -1.919 1.00 88.81 71 ALA A C 1
ATOM 581 O O . ALA A 1 71 ? -1.298 8.678 -2.798 1.00 88.81 71 ALA A O 1
ATOM 582 N N . GLY A 1 72 ? -2.289 9.324 -0.928 1.00 83.88 72 GLY A N 1
ATOM 583 C CA . GLY A 1 72 ? -1.648 10.633 -0.908 1.00 83.88 72 GLY A CA 1
ATOM 584 C C . GLY A 1 72 ? -2.302 11.617 -1.876 1.00 83.88 72 GLY A C 1
ATOM 585 O O . GLY A 1 72 ? -1.618 12.494 -2.402 1.00 83.88 72 GLY A O 1
ATOM 586 N N . HIS A 1 73 ? -3.608 11.471 -2.121 1.00 82.19 73 HIS A N 1
ATOM 587 C CA . HIS A 1 73 ? -4.392 12.490 -2.818 1.00 82.19 73 HIS A CA 1
ATOM 588 C C . HIS A 1 73 ? -4.409 13.782 -1.991 1.00 82.19 73 HIS A C 1
ATOM 590 O O . HIS A 1 73 ? -4.474 13.739 -0.760 1.00 82.19 73 HIS A O 1
ATOM 596 N N . SER A 1 74 ? -4.323 14.940 -2.651 1.00 62.81 74 SER A N 1
ATOM 597 C CA . SER A 1 74 ? -4.530 16.217 -1.972 1.00 62.81 74 SER A CA 1
ATOM 598 C C . SER A 1 74 ? -5.971 16.275 -1.473 1.00 62.81 74 SER A C 1
ATOM 600 O O . SER A 1 74 ? -6.906 16.058 -2.239 1.00 62.81 74 SER A O 1
ATOM 602 N N . LEU A 1 75 ? -6.169 16.608 -0.197 1.00 57.47 75 LEU A N 1
ATOM 603 C CA . LEU A 1 75 ? -7.496 16.800 0.409 1.00 57.47 75 LEU A CA 1
ATOM 604 C C . LEU A 1 75 ? -8.196 18.085 -0.098 1.00 57.47 75 LEU A C 1
ATOM 606 O O . LEU A 1 75 ? -9.050 18.649 0.576 1.00 57.47 75 LEU A O 1
ATOM 610 N N . SER A 1 76 ? -7.826 18.583 -1.280 1.00 45.62 76 SER A N 1
ATOM 611 C CA . SER A 1 76 ? -8.071 19.943 -1.775 1.00 45.62 76 SER A CA 1
ATOM 612 C C . SER A 1 76 ? -9.503 20.221 -2.255 1.00 45.62 76 SER A C 1
ATOM 614 O O . SER A 1 76 ? -9.698 21.135 -3.048 1.00 45.62 76 SER A O 1
ATOM 616 N N . GLY A 1 77 ? -10.500 19.450 -1.818 1.00 46.28 77 GLY A N 1
ATOM 617 C CA . GLY A 1 77 ? -11.895 19.598 -2.259 1.00 46.28 77 GLY A CA 1
ATOM 618 C C . GLY A 1 77 ? -12.884 20.020 -1.173 1.00 46.28 77 GLY A C 1
ATOM 619 O O . GLY A 1 77 ? -13.905 20.622 -1.491 1.00 46.28 77 GLY A O 1
ATOM 620 N N . THR A 1 78 ? -12.592 19.755 0.102 1.00 43.78 78 THR A N 1
ATOM 621 C CA . THR A 1 78 ? -13.555 19.996 1.184 1.00 43.78 78 THR A CA 1
ATOM 622 C C . THR A 1 78 ? -12.819 20.494 2.420 1.00 43.78 78 THR A C 1
ATOM 624 O O . THR A 1 78 ? -12.131 19.744 3.109 1.00 43.78 78 THR A O 1
ATOM 627 N N . ILE A 1 79 ? -12.983 21.789 2.698 1.00 42.81 79 ILE A N 1
ATOM 628 C CA . ILE A 1 79 ? -12.415 22.534 3.836 1.00 42.81 79 ILE A CA 1
ATOM 629 C C . ILE A 1 79 ? -12.699 21.847 5.194 1.00 42.81 79 ILE A C 1
ATOM 631 O O . ILE A 1 79 ? -11.958 22.033 6.157 1.00 42.81 79 ILE A O 1
ATOM 635 N N . THR A 1 80 ? -13.715 20.984 5.267 1.00 42.12 80 THR A N 1
ATOM 636 C CA . THR A 1 80 ? -14.104 20.198 6.447 1.00 42.12 80 THR A CA 1
ATOM 637 C C . THR A 1 80 ? -13.258 18.947 6.715 1.00 42.12 80 THR A C 1
ATOM 639 O O . THR A 1 80 ? -13.230 18.490 7.855 1.00 42.12 80 THR A O 1
ATOM 642 N N . SER A 1 81 ? -12.545 18.389 5.730 1.00 43.28 81 SER A N 1
ATOM 643 C CA . SER A 1 81 ? -11.771 17.147 5.916 1.00 43.28 81 SER A CA 1
ATOM 644 C C . SER A 1 81 ? -10.380 17.408 6.500 1.00 43.28 81 SER A C 1
ATOM 646 O O . SER A 1 81 ? -9.915 16.665 7.355 1.00 43.28 81 SER A O 1
ATOM 648 N N . THR A 1 82 ? -9.731 18.505 6.108 1.00 43.84 82 THR A N 1
ATOM 649 C CA . THR A 1 82 ? -8.363 18.858 6.529 1.00 43.84 82 THR A CA 1
ATOM 650 C C . THR A 1 82 ? -8.204 19.158 8.020 1.00 43.84 82 THR A C 1
ATOM 652 O O . THR A 1 82 ? -7.092 19.074 8.531 1.00 43.84 82 THR A O 1
ATOM 655 N N . VAL A 1 83 ? -9.289 19.493 8.724 1.00 44.28 83 VAL A N 1
ATOM 656 C CA . VAL A 1 83 ? -9.250 19.875 10.148 1.00 44.28 83 VAL A CA 1
ATOM 657 C C . VAL A 1 83 ? -9.328 18.649 11.078 1.00 44.28 83 VAL A C 1
ATOM 659 O O . VAL A 1 83 ? -8.910 18.736 12.228 1.00 44.28 83 VAL A O 1
ATOM 662 N N . TYR A 1 84 ? -9.777 17.486 10.579 1.00 46.00 84 TYR A N 1
ATOM 663 C CA . TYR A 1 84 ? -9.992 16.268 11.383 1.00 46.00 84 TYR A CA 1
ATOM 664 C C . TYR A 1 84 ? -9.365 14.982 10.802 1.00 46.00 84 TYR A C 1
ATOM 666 O O . TYR A 1 84 ? -9.579 13.897 11.335 1.00 46.00 84 TYR A O 1
ATOM 674 N N . THR A 1 85 ? -8.540 15.056 9.752 1.00 53.09 85 THR A N 1
ATOM 675 C CA . THR A 1 85 ? -7.869 13.887 9.132 1.00 53.09 85 THR A CA 1
ATOM 676 C C . THR A 1 85 ? -6.617 13.396 9.873 1.00 53.09 85 THR A C 1
ATOM 678 O O . THR A 1 85 ? -5.692 12.862 9.262 1.00 53.09 85 THR A O 1
ATOM 681 N N . HIS A 1 86 ? -6.570 13.537 11.196 1.00 65.81 86 HIS A N 1
ATOM 682 C CA . HIS A 1 86 ? -5.593 12.836 12.029 1.00 65.81 86 HIS A CA 1
ATOM 683 C C . HIS A 1 86 ? -6.186 11.502 12.479 1.00 65.81 86 HIS A C 1
ATOM 685 O O . HIS A 1 86 ? -6.420 11.282 13.665 1.00 65.81 86 HIS A O 1
ATOM 691 N N . TYR A 1 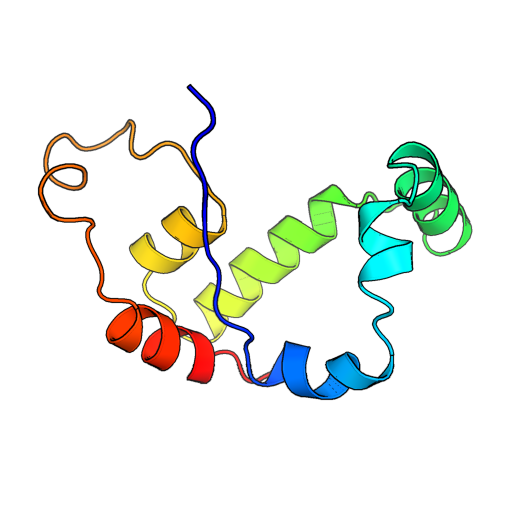87 ? -6.467 10.607 11.526 1.00 78.69 87 TYR A N 1
ATOM 692 C CA . TYR A 1 87 ? -6.788 9.235 11.901 1.00 78.69 87 TYR A CA 1
ATOM 693 C C . TYR A 1 87 ? -5.605 8.653 12.664 1.00 78.69 87 TYR A C 1
ATOM 695 O O . TYR A 1 87 ? -4.469 8.694 12.177 1.00 78.69 87 TYR A O 1
ATOM 703 N N . SER A 1 88 ? -5.879 8.118 13.851 1.00 87.44 88 SER A N 1
ATOM 704 C CA . SER A 1 88 ? -4.855 7.471 14.660 1.00 87.44 88 SER A CA 1
ATOM 705 C C . SER A 1 88 ? -4.220 6.314 13.890 1.00 87.44 88 SER A C 1
ATOM 707 O O . SER A 1 88 ? -4.858 5.682 13.040 1.00 87.44 88 SER A O 1
ATOM 709 N N . ASP A 1 89 ? -2.961 6.015 14.206 1.00 88.12 89 ASP A N 1
ATOM 710 C CA . ASP A 1 89 ? -2.265 4.859 13.634 1.00 88.12 89 ASP A CA 1
ATOM 711 C C . ASP A 1 89 ? -3.048 3.559 13.906 1.00 88.12 89 ASP A C 1
ATOM 713 O O . ASP A 1 89 ? -3.126 2.693 13.039 1.00 88.12 89 ASP A O 1
ATOM 717 N N . GLU A 1 90 ? -3.711 3.458 15.063 1.00 92.12 90 GLU A N 1
ATOM 718 C CA . GLU A 1 90 ? -4.582 2.333 15.425 1.00 92.12 90 GLU A CA 1
ATOM 719 C C . GLU A 1 90 ? -5.809 2.219 14.511 1.00 92.12 90 GLU A C 1
ATOM 721 O O . GLU A 1 90 ? -6.131 1.129 14.035 1.00 92.12 90 GLU A O 1
ATOM 726 N N . PHE A 1 91 ? -6.475 3.339 14.208 1.00 92.81 91 PHE A N 1
ATOM 727 C CA . PHE A 1 91 ? -7.606 3.335 13.284 1.00 92.81 91 PHE A CA 1
ATOM 728 C C . PHE A 1 91 ? -7.162 2.926 11.880 1.00 92.81 91 PHE A C 1
ATOM 730 O O . PHE A 1 91 ? -7.778 2.062 11.262 1.00 92.81 91 PHE A O 1
ATOM 737 N N . GLN A 1 92 ? -6.055 3.491 11.392 1.00 92.69 92 GLN A N 1
ATOM 738 C CA . GLN A 1 92 ? -5.505 3.122 10.089 1.00 92.69 92 GLN A CA 1
ATOM 739 C C . GLN A 1 92 ? -5.087 1.649 10.044 1.00 92.69 92 GLN A C 1
ATOM 741 O O . GLN A 1 92 ? -5.306 0.986 9.033 1.00 92.69 92 GLN A O 1
ATOM 746 N N . LEU A 1 93 ? -4.525 1.112 11.129 1.00 94.81 93 LEU A N 1
ATOM 747 C CA . LEU A 1 93 ? -4.194 -0.306 11.226 1.00 94.81 93 LEU A CA 1
ATOM 748 C C . LEU A 1 93 ? -5.456 -1.173 11.147 1.00 94.81 93 LEU A C 1
ATOM 750 O O . LEU A 1 93 ? -5.502 -2.095 10.339 1.00 94.81 93 LEU A O 1
ATOM 754 N N . LYS A 1 94 ? -6.507 -0.836 11.905 1.00 96.38 94 LYS A N 1
ATOM 755 C CA . LYS A 1 94 ? -7.800 -1.538 11.857 1.00 96.38 94 LYS A CA 1
ATOM 756 C C . LYS A 1 94 ? -8.418 -1.517 10.458 1.00 96.38 94 LYS A C 1
ATOM 758 O O . LYS A 1 94 ? -8.960 -2.521 10.007 1.00 96.38 94 LYS A O 1
ATOM 763 N N . GLU A 1 95 ? -8.319 -0.391 9.762 1.00 96.75 95 GLU A N 1
ATOM 764 C CA . GLU A 1 95 ? -8.750 -0.272 8.371 1.00 96.75 95 GLU A CA 1
ATOM 765 C C . GLU A 1 95 ? -7.904 -1.144 7.429 1.00 96.75 95 GLU A C 1
ATOM 767 O O . GLU A 1 95 ? -8.447 -1.804 6.546 1.00 96.75 95 GLU A O 1
ATOM 772 N N . ALA A 1 96 ? -6.586 -1.210 7.628 1.00 96.06 96 ALA A N 1
ATOM 773 C CA . ALA A 1 96 ? -5.695 -2.033 6.812 1.00 96.06 96 ALA A CA 1
ATOM 774 C C . ALA A 1 96 ? -5.957 -3.539 6.973 1.00 96.06 96 ALA A C 1
ATOM 776 O O . ALA A 1 96 ? -5.829 -4.281 5.997 1.00 96.06 96 ALA A O 1
ATOM 777 N N . GLU A 1 97 ? -6.367 -3.989 8.164 1.00 97.69 97 GLU A N 1
ATOM 778 C CA . GLU A 1 97 ? -6.746 -5.387 8.425 1.00 97.69 97 GLU A CA 1
ATOM 779 C C . GLU A 1 97 ? -7.978 -5.835 7.621 1.00 97.69 97 GLU A C 1
ATOM 781 O O . GLU A 1 97 ? -8.145 -7.027 7.378 1.00 97.69 97 GLU A O 1
ATOM 786 N N . LYS A 1 98 ? -8.810 -4.907 7.127 1.00 97.44 98 LYS A N 1
ATOM 787 C CA . LYS A 1 98 ? -9.941 -5.252 6.250 1.00 97.44 98 LYS A CA 1
ATOM 788 C C . LYS A 1 98 ? -9.502 -5.736 4.871 1.00 97.44 98 LYS A C 1
ATOM 790 O O . LYS A 1 98 ? -10.264 -6.423 4.200 1.00 97.44 98 LYS A O 1
ATOM 795 N N . VAL A 1 99 ? -8.306 -5.352 4.415 1.00 96.88 99 VAL A N 1
ATOM 796 C CA . VAL A 1 99 ? -7.837 -5.610 3.047 1.00 96.88 99 VAL A CA 1
ATOM 797 C C . VAL A 1 99 ? -7.452 -7.081 2.903 1.00 96.88 99 VAL A C 1
ATOM 799 O O . VAL A 1 99 ? -6.285 -7.459 3.030 1.00 96.88 99 VAL A O 1
ATOM 802 N N . ILE A 1 100 ? -8.458 -7.914 2.644 1.00 92.50 100 ILE A N 1
ATOM 803 C CA . ILE A 1 100 ? -8.351 -9.359 2.484 1.00 92.50 100 ILE A CA 1
ATOM 804 C C . ILE A 1 100 ? -9.099 -9.755 1.204 1.00 92.50 100 ILE A C 1
ATOM 806 O O . ILE A 1 100 ? -10.323 -9.707 1.164 1.00 92.50 100 ILE A O 1
ATOM 810 N N . TYR A 1 101 ? -8.347 -10.145 0.171 1.00 89.06 101 TYR A N 1
ATOM 811 C CA . TYR A 1 101 ? -8.838 -10.694 -1.097 1.00 89.06 101 TYR A CA 1
ATOM 812 C C . TYR A 1 101 ? -7.990 -11.884 -1.573 1.00 89.06 101 TYR A C 1
ATOM 814 O O . TYR A 1 101 ? -6.973 -12.197 -0.899 1.00 89.06 101 TYR A O 1
#

pLDDT: mean 86.11, std 15.98, range [42.12, 97.69]

InterPro domains:
  IPR002104 Integrase, catalytic domain [PS51898] (1-98)
  IPR011010 DNA breaking-rejoining enzyme, catalytic core [SSF56349] (5-97)
  IPR013762 Integrase-like, catalytic domain superfamily [G3DSA:1.10.443.10] (14-100)

Sequence (101 aa):
NVVLRKIPFTPQVKKVLPFIDFEKAKNTNLNTISTRMKRLLPERHPHELRHTFISRCKECGVASEVVSIWAGHSLSGTITSTVYTHYSDEFQLKEAEKVIY

Foldseek 3Di:
DDDDADADAAPVNVVCVVVDDPVCVVVDDPVCVQVVCCVVPVVDGPVVVLVVVLVLLVVLPQDNLLSCRNSVPPPPPDPVCVVPSCDDPVNSNVSRHSNDD

Organism: NCBI:txid2838504

Radius of gyration: 15.52 Å; chains: 1; bounding box: 33×35×38 Å